Protein AF-A0A368XEE6-F1 (afdb_monomer_lite)

Sequence (115 aa):
MKSVHPGADSGANVSPAPAKAPQVDPELVELALSALKDESAGIARLAGQPF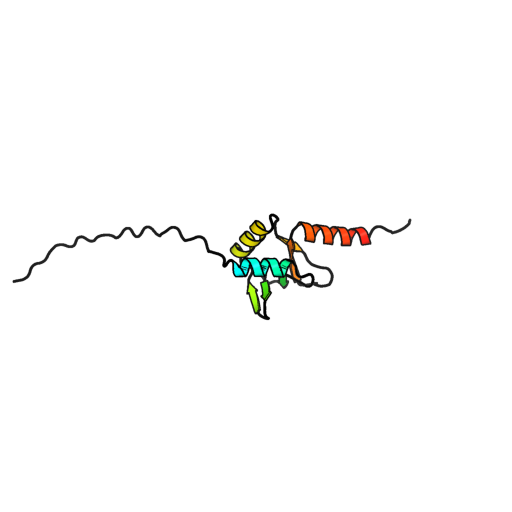FYFEFEGEDLLLTKALRAEVEAKLGEPLVEIVLPGLTGQVNLLPASRANALRTASEDGQGAQPC

Structure (mmCIF, N/CA/C/O backbone):
data_AF-A0A368XEE6-F1
#
_entry.id   AF-A0A368XEE6-F1
#
loop_
_atom_site.group_PDB
_atom_site.id
_atom_site.type_symbol
_atom_site.label_atom_id
_atom_site.label_alt_id
_atom_site.label_comp_id
_atom_site.label_asym_id
_atom_site.label_entity_id
_atom_site.label_seq_id
_atom_site.pdbx_PDB_ins_code
_atom_site.Cartn_x
_atom_site.Cartn_y
_atom_site.Cartn_z
_atom_site.occupancy
_atom_site.B_iso_or_equiv
_atom_site.auth_seq_id
_atom_site.auth_comp_id
_atom_site.auth_asym_id
_atom_site.auth_atom_id
_atom_site.pdbx_PDB_model_num
ATOM 1 N N . MET A 1 1 ? -5.043 -10.185 73.913 1.00 40.91 1 MET A N 1
ATOM 2 C CA . MET A 1 1 ? -3.981 -10.223 72.886 1.00 40.91 1 MET A CA 1
ATOM 3 C C . MET A 1 1 ? -4.619 -10.637 71.564 1.00 40.91 1 MET A C 1
ATOM 5 O O . MET A 1 1 ? -5.291 -11.652 71.550 1.00 40.91 1 MET A O 1
ATOM 9 N N . LYS A 1 2 ? -4.462 -9.775 70.549 1.00 46.53 2 LYS A N 1
ATOM 10 C CA . LYS A 1 2 ? -4.632 -9.915 69.085 1.00 46.53 2 LYS A CA 1
ATOM 11 C C . LYS A 1 2 ? -5.745 -10.799 68.481 1.00 46.53 2 LYS A C 1
ATOM 13 O O . LYS A 1 2 ? -5.739 -12.018 68.571 1.00 46.53 2 LYS A O 1
ATOM 18 N N . SER A 1 3 ? -6.603 -10.084 67.754 1.00 53.84 3 SER A N 1
ATOM 19 C CA . SER A 1 3 ? -7.589 -10.455 66.740 1.00 53.84 3 SER A CA 1
ATOM 20 C C . SER A 1 3 ? -7.069 -11.389 65.647 1.00 53.84 3 SER A C 1
ATOM 22 O O . SER A 1 3 ? -5.934 -11.231 65.202 1.00 53.84 3 SER A O 1
ATOM 24 N N . VAL A 1 4 ? -7.956 -12.232 65.109 1.00 56.62 4 VAL A N 1
ATOM 25 C CA . VAL A 1 4 ? -7.828 -12.763 63.745 1.00 56.62 4 VAL A CA 1
ATOM 26 C C . VAL A 1 4 ? -9.222 -12.809 63.108 1.00 56.62 4 VAL A C 1
ATOM 28 O O . VAL A 1 4 ? -10.097 -13.540 63.565 1.00 56.62 4 VAL A O 1
ATOM 31 N N . HIS A 1 5 ? -9.440 -11.965 62.097 1.00 51.41 5 HIS A N 1
ATOM 32 C CA . HIS A 1 5 ? -10.622 -11.977 61.232 1.00 51.41 5 HIS A CA 1
ATOM 33 C C . HIS A 1 5 ? -10.430 -13.057 60.152 1.00 51.41 5 HIS A C 1
ATOM 35 O O . HIS A 1 5 ? -9.339 -13.121 59.582 1.00 51.41 5 HIS A O 1
ATOM 41 N N . PRO A 1 6 ? -11.442 -13.880 59.826 1.00 50.75 6 PRO A N 1
ATOM 42 C CA . PRO A 1 6 ? -11.370 -14.763 58.671 1.00 50.75 6 PRO A CA 1
ATOM 43 C C . PRO A 1 6 ? -11.555 -13.951 57.382 1.00 50.75 6 PRO A C 1
ATOM 45 O O . PRO A 1 6 ? -12.466 -13.130 57.266 1.00 50.75 6 PRO A O 1
ATOM 48 N N . GLY A 1 7 ? -10.632 -14.165 56.445 1.00 45.44 7 GLY A N 1
ATOM 49 C CA . GLY A 1 7 ? -10.562 -13.488 55.159 1.00 45.44 7 GLY A CA 1
ATOM 50 C C . GLY A 1 7 ? -11.815 -13.684 54.311 1.00 45.44 7 GLY A C 1
ATOM 51 O O . GLY A 1 7 ? -12.243 -14.807 54.053 1.00 45.44 7 GLY A O 1
ATOM 52 N N . ALA A 1 8 ? -12.356 -12.565 53.837 1.00 50.00 8 ALA A N 1
ATOM 53 C CA . ALA A 1 8 ? -13.084 -12.534 52.585 1.00 50.00 8 ALA A CA 1
ATOM 54 C C . ALA A 1 8 ? -12.030 -12.466 51.475 1.00 50.00 8 ALA A C 1
ATOM 56 O O . ALA A 1 8 ? -11.453 -11.410 51.211 1.00 50.00 8 ALA A O 1
ATOM 57 N N . ASP A 1 9 ? -11.746 -13.621 50.880 1.00 44.62 9 ASP A N 1
ATOM 58 C CA . ASP A 1 9 ? -11.096 -13.724 49.581 1.00 44.62 9 ASP A CA 1
ATOM 59 C C . ASP A 1 9 ? -12.079 -13.135 48.560 1.00 44.62 9 ASP A C 1
ATOM 61 O O . ASP A 1 9 ? -12.955 -13.809 48.018 1.00 44.62 9 ASP A O 1
ATOM 65 N N . SER A 1 10 ? -12.031 -11.810 48.409 1.00 47.38 10 SER A N 1
ATOM 66 C CA . SER A 1 10 ? -12.677 -11.122 47.301 1.00 47.38 10 SER A CA 1
ATOM 67 C C . SER A 1 10 ? -11.932 -11.536 46.044 1.00 47.38 10 SER A C 1
ATOM 69 O O . SER A 1 10 ? -10.988 -10.868 45.623 1.00 47.38 10 SER A O 1
ATOM 71 N N . GLY A 1 11 ? -12.368 -12.651 45.457 1.00 47.47 11 GLY A N 1
ATOM 72 C CA . GLY A 1 11 ? -12.097 -12.998 44.076 1.00 47.47 11 GLY A CA 1
ATOM 73 C C . GLY A 1 11 ? -12.559 -11.838 43.208 1.00 47.47 11 GLY A C 1
ATOM 74 O O . GLY A 1 11 ? -13.730 -11.741 42.839 1.00 47.47 11 GLY A O 1
ATOM 75 N N . ALA A 1 12 ? -11.640 -10.912 42.941 1.00 51.50 12 ALA A N 1
ATOM 76 C CA . ALA A 1 12 ? -11.807 -9.892 41.937 1.00 51.50 12 ALA A CA 1
ATOM 77 C C . ALA A 1 12 ? -12.028 -10.642 40.627 1.00 51.50 12 ALA A C 1
ATOM 79 O O . ALA A 1 12 ? -11.099 -11.195 40.040 1.00 51.50 12 ALA A O 1
ATOM 80 N N . ASN A 1 13 ? -13.291 -10.707 40.219 1.00 48.88 13 ASN A N 1
ATOM 81 C CA . ASN A 1 13 ? -13.707 -11.105 38.894 1.00 48.88 13 ASN A CA 1
ATOM 82 C C . ASN A 1 13 ? -13.125 -10.070 37.923 1.00 48.88 13 ASN A C 1
ATOM 84 O O . ASN A 1 13 ? -13.781 -9.096 37.557 1.00 48.88 13 ASN A O 1
ATOM 88 N N . VAL A 1 14 ? -11.843 -10.227 37.589 1.00 52.16 14 VAL A N 1
ATOM 89 C CA . VAL A 1 14 ? -11.173 -9.496 36.520 1.00 52.16 14 VAL A CA 1
ATOM 90 C C . VAL A 1 14 ? -11.710 -10.056 35.213 1.00 52.16 14 VAL A C 1
ATOM 92 O O . VAL A 1 14 ? -11.062 -10.840 34.528 1.00 52.16 14 VAL A O 1
ATOM 95 N N . SER A 1 15 ? -12.945 -9.676 34.882 1.00 50.91 15 SER A N 1
ATOM 96 C CA . SER A 1 15 ? -13.427 -9.748 33.511 1.00 50.91 15 SER A CA 1
ATOM 97 C C . SER A 1 15 ? -12.344 -9.106 32.644 1.00 50.91 15 SER A C 1
ATOM 99 O O . SER A 1 15 ? -12.034 -7.932 32.877 1.00 50.91 15 SER A O 1
ATOM 101 N N . PRO A 1 16 ? -11.713 -9.829 31.700 1.00 50.56 16 PRO A N 1
ATOM 102 C CA . PRO A 1 16 ? -10.789 -9.185 30.788 1.00 50.56 16 PRO A CA 1
ATOM 103 C C . PRO A 1 16 ? -11.595 -8.106 30.070 1.00 50.56 16 PRO A C 1
ATOM 105 O O . PRO A 1 16 ? -12.606 -8.401 29.428 1.00 50.56 16 PRO A O 1
ATOM 108 N N . ALA A 1 17 ? -11.206 -6.842 30.263 1.00 57.44 17 ALA A N 1
ATOM 109 C CA . ALA A 1 17 ? -11.769 -5.741 29.501 1.00 57.44 17 ALA A CA 1
ATOM 110 C C . ALA A 1 17 ? -11.722 -6.139 28.017 1.00 57.44 17 ALA A C 1
ATOM 112 O O . ALA A 1 17 ? -10.725 -6.746 27.605 1.00 57.44 17 ALA A O 1
ATOM 113 N N . PRO A 1 18 ? -12.775 -5.862 27.224 1.00 51.47 18 PRO A N 1
ATOM 114 C CA . PRO A 1 18 ? -12.754 -6.181 25.805 1.00 51.47 18 PRO A CA 1
ATOM 115 C C . PRO A 1 18 ? -11.474 -5.582 25.237 1.00 51.47 18 PRO A C 1
ATOM 117 O O . PRO A 1 18 ? -11.231 -4.385 25.408 1.00 51.47 18 PRO A O 1
ATOM 120 N N . ALA A 1 19 ? -10.620 -6.439 24.670 1.00 52.91 19 ALA A N 1
ATOM 121 C CA . ALA A 1 19 ? -9.363 -6.025 24.077 1.00 52.91 19 ALA A CA 1
ATOM 122 C C . ALA A 1 19 ? -9.687 -4.875 23.128 1.00 52.91 19 ALA A C 1
ATOM 124 O O . ALA A 1 19 ? -10.396 -5.065 22.137 1.00 52.91 19 ALA A O 1
ATOM 125 N N . LYS A 1 20 ? -9.265 -3.664 23.509 1.00 47.25 20 LYS A N 1
ATOM 126 C CA . LYS A 1 20 ? -9.449 -2.456 22.714 1.00 47.25 20 LYS A CA 1
ATOM 127 C C . LYS A 1 20 ? -8.952 -2.820 21.320 1.00 47.25 20 LYS A C 1
ATOM 129 O O . LYS A 1 20 ? -7.813 -3.279 21.203 1.00 47.25 20 LYS A O 1
ATOM 134 N N . ALA A 1 21 ? -9.825 -2.724 20.312 1.00 57.00 21 ALA A N 1
ATOM 135 C CA . ALA A 1 21 ? -9.448 -3.013 18.933 1.00 57.00 21 ALA A CA 1
ATOM 136 C C . ALA A 1 21 ? -8.114 -2.304 18.656 1.00 57.00 21 ALA A C 1
ATOM 138 O O . ALA A 1 21 ? -7.968 -1.171 19.131 1.00 57.00 21 ALA A O 1
ATOM 139 N N . PRO A 1 22 ? -7.138 -2.963 18.003 1.00 58.31 22 PRO A N 1
ATOM 140 C CA . PRO A 1 22 ? -5.829 -2.371 17.758 1.00 58.31 22 PRO A CA 1
ATOM 141 C C . PRO A 1 22 ? -6.049 -1.011 17.102 1.00 58.31 22 PRO A C 1
ATOM 143 O O . PRO A 1 22 ? -6.504 -0.937 15.964 1.00 58.31 22 PRO A O 1
ATOM 146 N N . GLN A 1 23 ? -5.838 0.058 17.872 1.00 67.94 23 GLN A N 1
ATOM 147 C CA . GLN A 1 23 ? -6.047 1.411 17.387 1.00 67.94 23 GLN A CA 1
ATOM 148 C C . GLN A 1 23 ? -4.875 1.688 16.465 1.00 67.94 23 GLN A C 1
ATOM 150 O O . GLN A 1 23 ? -3.735 1.776 16.917 1.00 67.94 23 GLN A O 1
ATOM 155 N N . VAL A 1 24 ? -5.156 1.703 15.170 1.00 82.69 24 VAL A N 1
ATOM 156 C CA . VAL A 1 24 ? -4.185 2.099 14.162 1.00 82.69 24 VAL A CA 1
ATOM 157 C C . VAL A 1 24 ? -3.921 3.586 14.344 1.00 82.69 24 VAL A C 1
ATOM 159 O O . VAL A 1 24 ? -4.853 4.363 14.560 1.00 82.69 24 VAL A O 1
ATOM 162 N N . ASP A 1 25 ? -2.650 3.964 14.283 1.00 87.50 25 ASP A N 1
ATOM 163 C CA . ASP A 1 25 ? -2.261 5.362 14.363 1.00 87.50 25 ASP A CA 1
ATOM 164 C C . ASP A 1 25 ? -2.785 6.125 13.128 1.00 87.50 25 ASP A C 1
ATOM 166 O O . ASP A 1 25 ? -2.528 5.695 11.998 1.00 87.50 25 ASP A O 1
ATOM 170 N N . PRO A 1 26 ? -3.548 7.219 13.306 1.00 87.94 26 PRO A N 1
ATOM 171 C CA . PRO A 1 26 ? -4.122 7.955 12.186 1.00 87.94 26 PRO A CA 1
ATOM 172 C C . PRO A 1 26 ? -3.054 8.584 11.285 1.00 87.94 26 PRO A C 1
ATOM 174 O O . PRO A 1 26 ? -3.299 8.720 10.089 1.00 87.94 26 PRO A O 1
ATOM 177 N N . GLU A 1 27 ? -1.874 8.927 11.810 1.00 89.94 27 GLU A N 1
ATOM 178 C CA . GLU A 1 27 ? -0.775 9.450 10.997 1.00 89.94 27 GLU A CA 1
ATOM 179 C C . GLU A 1 27 ? -0.255 8.361 10.058 1.00 89.94 27 GLU A C 1
ATOM 181 O O . GLU A 1 27 ? -0.118 8.602 8.862 1.00 89.94 27 GLU A O 1
ATOM 186 N N . LEU A 1 28 ? -0.090 7.124 10.544 1.00 89.81 28 LEU A N 1
ATOM 187 C CA . LEU A 1 28 ? 0.301 5.994 9.690 1.00 89.81 28 LEU A CA 1
ATOM 188 C C . LEU A 1 28 ? -0.702 5.737 8.557 1.00 89.81 28 LEU A C 1
ATOM 190 O O . LEU A 1 28 ? -0.297 5.344 7.462 1.00 89.81 28 LEU A O 1
ATOM 194 N N . VAL A 1 29 ? -1.999 5.961 8.797 1.00 90.88 29 VAL A N 1
ATOM 195 C CA . VAL A 1 29 ? -3.037 5.852 7.756 1.00 90.88 29 VAL A CA 1
ATOM 196 C C . VAL A 1 29 ? -2.823 6.908 6.675 1.00 90.88 29 VAL A C 1
ATOM 198 O O . VAL A 1 29 ? -2.810 6.573 5.491 1.00 90.88 29 VAL A O 1
ATOM 201 N N . GLU A 1 30 ? -2.617 8.167 7.058 1.00 91.44 30 GLU A N 1
ATOM 202 C CA . GLU A 1 30 ? -2.375 9.265 6.113 1.00 91.44 30 GLU A CA 1
ATOM 203 C C . GLU A 1 30 ? -1.051 9.087 5.346 1.00 91.44 30 GLU A C 1
ATOM 205 O O . GLU A 1 30 ? -0.982 9.375 4.146 1.00 91.44 30 GLU A O 1
ATOM 210 N N . LEU A 1 31 ? -0.018 8.540 5.993 1.00 91.31 31 LEU A N 1
ATOM 211 C CA . LEU A 1 31 ? 1.252 8.202 5.348 1.00 91.31 31 LEU A CA 1
ATOM 212 C C . LEU A 1 31 ? 1.089 7.077 4.324 1.00 91.31 31 LEU A C 1
ATOM 214 O O . LEU A 1 31 ? 1.522 7.225 3.182 1.00 91.31 31 LEU A O 1
ATOM 218 N N . ALA A 1 32 ? 0.398 5.993 4.677 1.00 90.44 32 ALA A N 1
ATOM 219 C CA . ALA A 1 32 ? 0.120 4.904 3.743 1.00 90.44 32 ALA A CA 1
ATOM 220 C C . ALA A 1 32 ? -0.740 5.376 2.553 1.00 90.44 32 ALA A C 1
ATOM 222 O O . ALA A 1 32 ? -0.480 5.004 1.408 1.00 90.44 32 ALA A O 1
ATOM 223 N N . LEU A 1 33 ? -1.726 6.250 2.791 1.00 90.25 33 LEU A N 1
ATOM 224 C CA . LEU A 1 33 ? -2.506 6.895 1.728 1.00 90.25 33 LEU A CA 1
ATOM 225 C C . LEU A 1 33 ? -1.637 7.770 0.820 1.00 90.25 33 LEU A C 1
ATOM 227 O O . LEU A 1 33 ? -1.870 7.825 -0.388 1.00 90.25 33 LEU A O 1
ATOM 231 N N . SER A 1 34 ? -0.648 8.456 1.387 1.00 89.38 34 SER A N 1
ATOM 232 C CA . SER A 1 34 ? 0.303 9.269 0.628 1.00 89.38 34 SER A CA 1
ATOM 233 C C . SER A 1 34 ? 1.231 8.393 -0.213 1.00 89.38 34 SER A C 1
ATOM 235 O O . SER A 1 34 ? 1.398 8.668 -1.399 1.00 89.38 34 SER A O 1
ATOM 237 N N . ALA A 1 35 ? 1.721 7.279 0.338 1.00 88.38 35 ALA A N 1
ATOM 238 C CA . ALA A 1 35 ? 2.519 6.301 -0.398 1.00 88.38 35 ALA A CA 1
ATOM 239 C C . ALA A 1 35 ? 1.761 5.723 -1.607 1.00 88.38 35 ALA A C 1
ATOM 241 O O . ALA A 1 35 ? 2.334 5.545 -2.674 1.00 88.38 35 ALA A O 1
ATOM 242 N N . LEU A 1 36 ? 0.449 5.491 -1.499 1.00 86.25 36 LEU A N 1
ATOM 243 C CA . LEU A 1 36 ? -0.366 4.999 -2.622 1.00 86.25 36 LEU A CA 1
ATOM 244 C C . LEU A 1 36 ? -0.541 6.007 -3.769 1.00 86.25 36 LEU A C 1
ATOM 246 O O . LEU A 1 36 ? -0.874 5.602 -4.890 1.00 86.25 36 LEU A O 1
ATOM 250 N N . LYS A 1 37 ? -0.348 7.303 -3.496 1.00 82.19 37 LYS A N 1
ATOM 251 C CA . LYS A 1 37 ? -0.365 8.366 -4.513 1.00 82.19 37 LYS A CA 1
ATOM 252 C C . LYS A 1 37 ? 0.961 8.468 -5.255 1.00 82.19 37 LYS A C 1
ATOM 254 O O . LYS A 1 37 ? 0.964 8.981 -6.370 1.00 82.19 37 LYS A O 1
ATOM 259 N N . ASP A 1 38 ? 2.050 7.978 -4.667 1.00 74.75 38 ASP A N 1
ATOM 260 C CA . ASP A 1 38 ? 3.337 7.928 -5.346 1.00 74.75 38 ASP A CA 1
ATOM 261 C C . ASP A 1 38 ? 3.243 7.008 -6.578 1.00 74.75 38 ASP A C 1
ATOM 263 O O . ASP A 1 38 ? 2.547 5.984 -6.593 1.00 74.75 38 ASP A O 1
ATOM 267 N N . GLU A 1 39 ? 3.879 7.421 -7.668 1.00 63.53 39 GLU A N 1
ATOM 268 C CA . GLU A 1 39 ? 3.849 6.716 -8.947 1.00 63.53 39 GLU A CA 1
ATOM 269 C C . GLU A 1 39 ? 4.983 5.709 -9.113 1.00 63.53 39 GLU A C 1
ATOM 271 O O . GLU A 1 39 ? 4.926 4.878 -10.017 1.00 63.53 39 GLU A O 1
ATOM 276 N N . SER A 1 40 ? 5.987 5.755 -8.237 1.00 58.91 40 SER A N 1
ATOM 277 C CA . SER A 1 40 ? 7.251 5.050 -8.438 1.00 58.91 40 SER A CA 1
ATOM 278 C C . SER A 1 40 ? 7.323 3.662 -7.786 1.00 58.91 40 SER A C 1
ATOM 280 O O . SER A 1 40 ? 7.961 2.772 -8.346 1.00 58.91 40 SER A O 1
ATOM 282 N N . ALA A 1 41 ? 6.636 3.430 -6.662 1.00 62.41 41 ALA A N 1
ATOM 283 C CA . ALA A 1 41 ? 6.549 2.104 -6.025 1.00 62.41 41 ALA A CA 1
ATOM 284 C C . ALA A 1 41 ? 5.440 1.998 -4.963 1.00 62.41 41 ALA A C 1
ATOM 286 O O . ALA A 1 41 ? 4.839 0.937 -4.803 1.00 62.41 41 ALA A O 1
ATOM 287 N N . GLY A 1 42 ? 5.139 3.093 -4.260 1.00 79.44 42 GLY A N 1
ATOM 288 C CA . GLY A 1 42 ? 4.129 3.132 -3.204 1.00 79.44 42 GLY A CA 1
ATOM 289 C C . GLY A 1 42 ? 4.317 2.043 -2.145 1.00 79.44 42 GLY A C 1
ATOM 290 O O . GLY A 1 42 ? 5.402 1.885 -1.592 1.00 79.44 42 GLY A O 1
ATOM 291 N N . ILE A 1 43 ? 3.246 1.300 -1.852 1.00 90.62 43 ILE A N 1
ATOM 292 C CA . ILE A 1 43 ? 3.283 0.183 -0.904 1.00 90.62 43 ILE A CA 1
ATOM 293 C C . ILE A 1 43 ? 3.707 -1.093 -1.630 1.00 90.62 43 ILE A C 1
ATOM 295 O O . ILE A 1 43 ? 3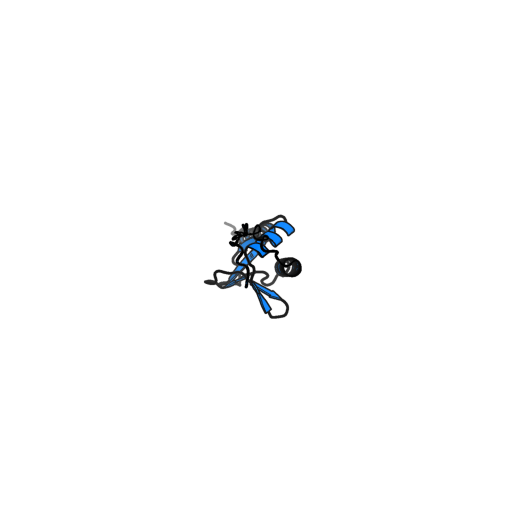.024 -1.539 -2.555 1.00 90.62 43 ILE A O 1
ATOM 299 N N . ALA A 1 44 ? 4.763 -1.750 -1.157 1.00 91.19 44 ALA A N 1
ATOM 300 C CA . ALA A 1 44 ? 5.336 -2.900 -1.835 1.00 91.19 44 ALA A CA 1
ATOM 301 C C . ALA A 1 44 ? 5.860 -3.991 -0.902 1.00 91.19 44 ALA A C 1
ATOM 303 O O . ALA A 1 44 ? 6.020 -3.812 0.300 1.00 91.19 44 ALA A O 1
ATOM 304 N N . ARG A 1 45 ? 6.120 -5.162 -1.478 1.00 91.69 45 ARG A N 1
ATOM 305 C CA . ARG A 1 45 ? 6.888 -6.236 -0.855 1.00 91.69 45 ARG A CA 1
ATOM 306 C C . ARG A 1 45 ? 7.815 -6.880 -1.866 1.00 91.69 45 ARG A C 1
ATOM 308 O O . ARG A 1 45 ? 7.444 -7.076 -3.024 1.00 91.69 45 ARG A O 1
ATOM 315 N N . LEU A 1 46 ? 8.988 -7.292 -1.408 1.00 87.62 46 LEU A N 1
ATOM 316 C CA . LEU A 1 46 ? 9.882 -8.130 -2.199 1.00 87.62 46 LEU A CA 1
ATOM 317 C C . LEU A 1 46 ? 9.333 -9.557 -2.308 1.00 87.62 46 LEU A C 1
ATOM 319 O O . LEU A 1 46 ? 8.653 -10.061 -1.408 1.00 87.62 46 LEU A O 1
ATOM 323 N N . ALA A 1 47 ? 9.656 -10.236 -3.405 1.00 79.44 47 ALA A N 1
ATOM 324 C CA . ALA A 1 47 ? 9.324 -11.639 -3.593 1.00 79.44 47 ALA A CA 1
ATOM 325 C C . ALA A 1 47 ? 9.891 -12.486 -2.440 1.00 79.44 47 ALA A C 1
ATOM 327 O O . ALA A 1 47 ? 11.068 -12.400 -2.097 1.00 79.44 47 ALA A O 1
ATOM 328 N N . GLY A 1 48 ? 9.032 -13.304 -1.828 1.00 80.44 48 GLY A N 1
ATOM 329 C CA . GLY A 1 48 ? 9.382 -14.124 -0.665 1.00 80.44 48 GLY A CA 1
ATOM 330 C C . GLY A 1 48 ? 9.184 -13.441 0.693 1.00 80.44 48 GLY A C 1
ATOM 331 O O . GLY A 1 48 ? 9.201 -14.138 1.705 1.00 80.44 48 GLY A O 1
ATOM 332 N N . GLN A 1 49 ? 8.922 -12.129 0.741 1.00 85.62 49 GLN A N 1
ATOM 333 C CA . GLN A 1 49 ? 8.534 -11.452 1.981 1.00 85.62 49 GLN A CA 1
ATOM 334 C C . GLN A 1 49 ? 7.023 -11.605 2.237 1.00 85.62 49 GLN A C 1
ATOM 336 O O . GLN A 1 49 ? 6.205 -11.411 1.329 1.00 85.62 49 GLN A O 1
ATOM 341 N N . PRO A 1 50 ? 6.601 -11.950 3.469 1.00 85.19 50 PRO A N 1
ATOM 342 C CA . PRO A 1 50 ? 5.185 -12.127 3.778 1.00 85.19 50 PRO A CA 1
ATOM 343 C C . PRO A 1 50 ? 4.456 -10.804 4.052 1.00 85.19 50 PRO A C 1
ATOM 345 O O . PRO A 1 50 ? 3.229 -10.807 4.148 1.00 85.19 50 PRO A O 1
ATOM 348 N N . PHE A 1 51 ? 5.177 -9.689 4.179 1.00 87.50 51 PHE A N 1
ATOM 349 C CA . PHE A 1 51 ? 4.634 -8.395 4.581 1.00 87.50 51 PHE A CA 1
ATOM 350 C C . PHE A 1 51 ? 4.900 -7.292 3.558 1.00 87.50 51 PHE A C 1
ATOM 352 O O . PHE A 1 51 ? 5.897 -7.326 2.845 1.00 87.50 51 PHE A O 1
ATOM 359 N N . PHE A 1 52 ? 3.987 -6.321 3.522 1.00 92.25 52 PHE A N 1
ATOM 360 C CA 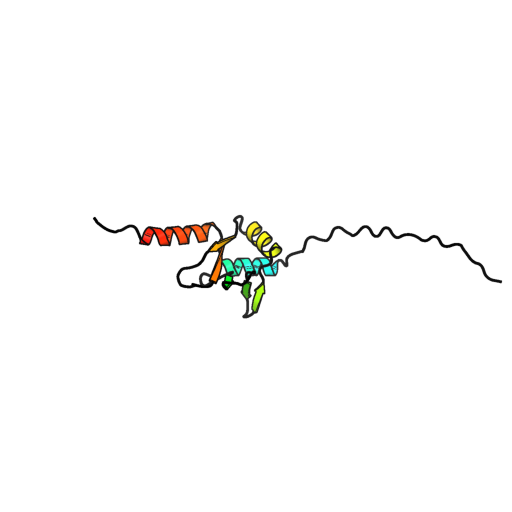. PHE A 1 52 ? 4.095 -5.100 2.732 1.00 92.25 52 PHE A CA 1
ATOM 361 C C . PHE A 1 52 ? 4.666 -3.970 3.577 1.00 92.25 52 PHE A C 1
ATOM 363 O O . PHE A 1 52 ? 4.397 -3.904 4.776 1.00 92.25 52 PHE A O 1
ATOM 370 N N . TYR A 1 53 ? 5.417 -3.082 2.946 1.00 92.44 53 TYR A N 1
ATOM 371 C CA . TYR A 1 53 ? 6.000 -1.898 3.552 1.00 92.44 53 TYR A CA 1
ATOM 372 C C . TYR A 1 53 ? 5.902 -0.704 2.599 1.00 92.44 53 TYR A C 1
ATOM 374 O O . TYR A 1 53 ? 5.602 -0.864 1.414 1.00 92.44 53 TYR A O 1
ATOM 382 N N . PHE A 1 54 ? 6.108 0.491 3.130 1.00 91.44 54 PHE A N 1
ATOM 383 C CA . PHE A 1 54 ? 6.240 1.725 2.366 1.00 91.44 54 PHE A CA 1
ATOM 384 C C . PHE A 1 54 ? 7.311 2.597 3.011 1.00 91.44 54 PHE A C 1
ATOM 386 O O . PHE A 1 54 ? 7.452 2.587 4.232 1.00 91.44 54 PHE A O 1
ATOM 393 N N . GLU A 1 55 ? 8.064 3.329 2.197 1.00 88.25 55 GLU A N 1
ATOM 394 C CA . GLU A 1 55 ? 9.112 4.217 2.696 1.00 88.25 55 GLU A CA 1
ATOM 395 C C . GLU A 1 55 ? 8.508 5.557 3.134 1.00 88.25 55 GLU A C 1
ATOM 397 O O . GLU A 1 55 ? 7.700 6.156 2.419 1.00 88.25 55 GLU A O 1
ATOM 402 N N . PHE A 1 56 ? 8.917 6.043 4.302 1.00 86.88 56 PHE A N 1
ATOM 403 C CA . PHE A 1 56 ? 8.659 7.404 4.753 1.00 86.88 56 PHE A CA 1
ATOM 404 C C . PHE A 1 56 ? 9.907 7.954 5.442 1.00 86.88 56 PHE A C 1
ATOM 406 O O . PHE A 1 56 ? 10.440 7.321 6.344 1.00 86.88 56 PHE A O 1
ATOM 413 N N . GLU A 1 57 ? 10.395 9.113 4.991 1.00 86.75 57 GLU A N 1
ATOM 414 C CA . GLU A 1 57 ? 11.602 9.769 5.532 1.00 86.75 57 GLU A CA 1
ATOM 415 C C . GLU A 1 57 ? 12.852 8.858 5.604 1.00 86.75 57 GLU A C 1
ATOM 417 O O . GLU A 1 57 ? 13.735 9.054 6.437 1.00 86.75 57 GLU A O 1
ATOM 422 N N . GLY A 1 58 ? 12.963 7.885 4.689 1.00 85.19 58 GLY A N 1
ATOM 423 C CA . GLY A 1 58 ? 14.062 6.911 4.653 1.00 85.19 58 GLY A CA 1
ATOM 424 C C . GLY A 1 58 ? 13.880 5.706 5.583 1.00 85.19 58 GLY A C 1
ATOM 425 O O . GLY A 1 58 ? 14.817 4.923 5.745 1.00 85.19 58 GLY A O 1
ATOM 426 N N . GLU A 1 59 ? 12.701 5.544 6.187 1.00 87.50 59 GLU A N 1
ATOM 427 C CA . GLU A 1 59 ? 12.333 4.393 7.011 1.00 87.50 59 GLU A CA 1
ATOM 428 C C . GLU A 1 59 ? 11.285 3.511 6.320 1.00 87.50 59 GLU A C 1
ATOM 430 O O . GLU A 1 59 ? 10.279 4.000 5.804 1.00 87.50 59 GLU A O 1
ATOM 435 N N . ASP A 1 60 ? 11.488 2.191 6.364 1.00 88.62 60 ASP A N 1
ATOM 436 C CA . ASP A 1 60 ? 10.512 1.208 5.891 1.00 88.62 60 ASP A CA 1
ATOM 437 C C . ASP A 1 60 ? 9.434 0.963 6.955 1.00 88.62 60 ASP A C 1
ATOM 439 O O . ASP A 1 60 ? 9.647 0.274 7.959 1.00 88.62 60 ASP A O 1
ATOM 443 N N . LEU A 1 61 ? 8.236 1.489 6.715 1.00 90.62 61 LEU A N 1
ATOM 444 C CA . LEU A 1 61 ? 7.086 1.315 7.591 1.00 90.62 61 LEU A CA 1
ATOM 445 C C . LEU A 1 61 ? 6.256 0.103 7.174 1.00 90.62 61 LEU A C 1
ATOM 447 O O . LEU A 1 61 ? 5.850 -0.047 6.023 1.00 90.62 61 LEU A O 1
ATOM 451 N N . LEU A 1 62 ? 5.958 -0.769 8.138 1.00 92.06 62 LEU A N 1
ATOM 452 C CA . LEU A 1 62 ? 5.207 -2.001 7.908 1.00 92.06 62 LEU A CA 1
ATOM 453 C C . LEU A 1 62 ? 3.707 -1.730 7.710 1.00 92.06 62 LEU A C 1
ATOM 455 O O . LEU A 1 62 ? 3.019 -1.253 8.617 1.00 92.06 62 LEU A O 1
ATOM 459 N N . LEU A 1 63 ? 3.151 -2.174 6.582 1.00 92.31 63 LEU A N 1
ATOM 460 C CA . LEU A 1 63 ? 1.707 -2.202 6.371 1.00 92.31 63 LEU A CA 1
ATOM 461 C C . LEU A 1 63 ? 1.090 -3.420 7.074 1.00 92.31 63 LEU A C 1
ATOM 463 O O . LEU A 1 63 ? 0.985 -4.521 6.525 1.00 92.31 63 LEU A O 1
ATOM 467 N N . THR A 1 64 ? 0.644 -3.218 8.311 1.00 91.25 64 THR A N 1
ATOM 468 C CA . THR A 1 64 ? -0.096 -4.244 9.056 1.00 91.25 64 THR A CA 1
ATOM 469 C C . THR A 1 64 ? -1.496 -4.470 8.475 1.00 91.25 64 THR A C 1
ATOM 47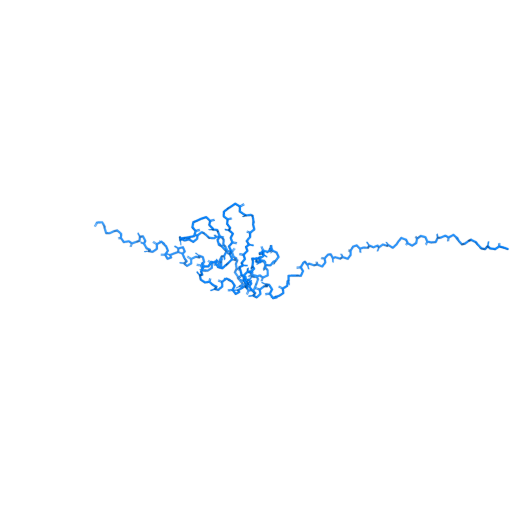1 O O . THR A 1 64 ? -2.057 -3.614 7.795 1.00 91.25 64 THR A O 1
ATOM 474 N N . LYS A 1 65 ? -2.118 -5.618 8.788 1.00 90.25 65 LYS A N 1
ATOM 475 C CA . LYS A 1 65 ? -3.503 -5.910 8.366 1.00 90.25 65 LYS A CA 1
ATOM 476 C C . LYS A 1 65 ? -4.509 -4.869 8.866 1.00 90.25 65 LYS A C 1
ATOM 478 O O . LYS A 1 65 ? -5.436 -4.540 8.137 1.00 90.25 65 LYS A O 1
ATOM 483 N N . ALA A 1 66 ? -4.324 -4.370 10.090 1.00 90.50 66 ALA A N 1
ATOM 484 C CA . ALA A 1 66 ? -5.185 -3.337 10.656 1.00 90.50 66 ALA A CA 1
ATOM 485 C C . ALA A 1 66 ? -5.016 -2.014 9.895 1.00 90.50 66 ALA A C 1
ATOM 487 O O . ALA A 1 66 ? -6.005 -1.430 9.471 1.00 90.50 66 ALA A O 1
ATOM 488 N N . LEU A 1 67 ? -3.771 -1.601 9.629 1.00 91.38 67 LEU A N 1
ATOM 489 C CA . LEU A 1 67 ? -3.488 -0.393 8.853 1.00 91.38 67 LEU A CA 1
ATOM 490 C C . LEU A 1 67 ? -4.033 -0.487 7.421 1.00 91.38 67 LEU A C 1
ATOM 492 O O . LEU A 1 67 ? -4.671 0.445 6.947 1.00 91.38 67 LEU A O 1
ATOM 496 N N . ARG A 1 68 ? -3.864 -1.638 6.760 1.00 91.62 68 ARG A N 1
ATOM 497 C CA . ARG A 1 68 ? -4.457 -1.894 5.441 1.00 91.62 68 ARG A CA 1
ATOM 498 C C . ARG A 1 68 ? -5.974 -1.717 5.450 1.00 91.62 68 ARG A C 1
ATOM 500 O O . ARG A 1 68 ? -6.497 -1.074 4.550 1.00 91.62 68 ARG A O 1
ATOM 507 N N . ALA A 1 69 ? -6.662 -2.264 6.451 1.00 91.25 69 ALA A N 1
ATOM 508 C CA . ALA A 1 69 ? -8.116 -2.161 6.548 1.00 91.25 69 ALA A CA 1
ATOM 509 C C . ALA A 1 69 ? -8.583 -0.702 6.704 1.00 91.25 69 ALA A C 1
ATOM 511 O O . ALA A 1 69 ? -9.538 -0.299 6.047 1.00 91.25 69 ALA A O 1
ATOM 512 N N . GLU A 1 70 ? -7.885 0.103 7.511 1.00 92.69 70 GLU A N 1
ATOM 513 C CA . GLU A 1 70 ? -8.189 1.533 7.667 1.00 92.69 70 GLU A CA 1
ATOM 514 C C . GLU A 1 70 ? -7.939 2.321 6.373 1.00 92.69 70 GLU A C 1
ATOM 516 O O . GLU A 1 70 ? -8.745 3.167 5.989 1.00 92.69 70 GLU A O 1
ATOM 521 N N . VAL A 1 71 ? -6.851 2.012 5.662 1.00 91.94 71 VAL A N 1
ATOM 522 C CA . VAL A 1 71 ? -6.529 2.625 4.365 1.00 91.94 71 VAL A CA 1
ATOM 523 C C . VAL A 1 71 ? -7.587 2.274 3.314 1.00 91.94 71 VAL A C 1
ATOM 525 O O . VAL A 1 71 ? -8.088 3.165 2.632 1.00 91.94 71 VAL A O 1
ATOM 528 N N . GLU A 1 72 ? -7.986 1.005 3.211 1.00 93.19 72 GLU A N 1
ATOM 529 C CA . GLU A 1 72 ? -9.058 0.555 2.309 1.00 93.19 72 GLU A CA 1
ATOM 530 C C . GLU A 1 72 ? -10.403 1.215 2.654 1.00 93.19 72 GLU A C 1
ATOM 532 O O . GLU A 1 72 ? -11.119 1.674 1.763 1.00 93.19 72 GLU A O 1
ATOM 537 N N . ALA A 1 73 ? -10.726 1.344 3.946 1.00 93.06 73 ALA A N 1
ATOM 538 C CA . ALA A 1 73 ? -11.931 2.034 4.401 1.00 93.06 73 ALA A CA 1
ATOM 539 C C . ALA A 1 73 ? -11.924 3.530 4.040 1.00 93.06 73 ALA A C 1
ATOM 541 O O . ALA A 1 73 ? -12.959 4.072 3.652 1.00 93.06 73 ALA A O 1
ATOM 542 N N . LYS A 1 74 ? -10.765 4.195 4.130 1.00 91.25 74 LYS A N 1
ATOM 543 C CA . LYS A 1 74 ? -10.582 5.604 3.742 1.00 91.25 74 LYS A CA 1
ATOM 544 C C . LYS A 1 74 ? -10.657 5.821 2.233 1.00 91.25 74 LYS A C 1
ATOM 546 O O . LYS A 1 74 ? -11.197 6.836 1.801 1.00 91.25 74 LYS A O 1
ATOM 551 N N . LEU A 1 75 ? -10.119 4.891 1.446 1.00 89.19 75 LEU A N 1
ATOM 552 C CA . LEU A 1 75 ? -10.168 4.942 -0.017 1.00 89.19 75 LEU A CA 1
ATOM 553 C C . LEU A 1 75 ? -11.558 4.602 -0.561 1.00 89.19 75 LEU A C 1
ATOM 555 O O . LEU A 1 75 ? -11.930 5.081 -1.628 1.00 89.19 75 LEU A O 1
ATOM 559 N N . GLY A 1 76 ? -12.326 3.781 0.160 1.00 92.75 76 GLY A N 1
ATOM 560 C CA . GLY A 1 76 ? -13.598 3.246 -0.325 1.00 92.75 76 GLY A CA 1
ATOM 561 C C . GLY A 1 76 ? -13.428 2.157 -1.389 1.00 92.75 76 GLY A C 1
ATOM 562 O O . GLY A 1 76 ? -14.401 1.770 -2.032 1.00 92.75 76 GLY A O 1
ATOM 563 N N . GLU A 1 77 ? -12.209 1.646 -1.573 1.00 92.31 77 GLU A N 1
ATOM 564 C CA . GLU A 1 77 ? -11.889 0.562 -2.497 1.00 92.31 77 GLU A CA 1
ATOM 565 C C . GLU A 1 77 ? -10.798 -0.353 -1.917 1.00 92.31 77 GLU A C 1
ATOM 567 O O . GLU A 1 77 ? -9.964 0.099 -1.125 1.00 92.31 77 GLU A O 1
ATOM 572 N N . PRO A 1 78 ? -10.786 -1.647 -2.287 1.00 92.38 78 PRO A N 1
ATOM 573 C CA . PRO A 1 78 ? -9.774 -2.574 -1.805 1.00 92.38 78 PRO A CA 1
ATOM 574 C C . PRO A 1 78 ? -8.418 -2.316 -2.469 1.00 92.38 78 PRO A C 1
ATOM 576 O O . PRO A 1 78 ? -8.338 -1.985 -3.658 1.00 92.38 78 PRO A O 1
ATOM 579 N N . LEU A 1 79 ? -7.338 -2.560 -1.724 1.00 91.25 79 LEU A N 1
ATOM 580 C CA . LEU A 1 79 ? -6.000 -2.628 -2.295 1.00 91.25 79 LEU A CA 1
ATOM 581 C C . LEU A 1 79 ? -5.792 -4.008 -2.911 1.00 91.25 79 LEU A C 1
ATOM 583 O O . LEU A 1 79 ? -6.114 -5.033 -2.304 1.00 91.25 79 LEU A O 1
ATOM 587 N N . VAL A 1 80 ? -5.221 -4.049 -4.107 1.00 91.25 80 VAL A N 1
ATOM 588 C CA . VAL A 1 80 ? -4.965 -5.282 -4.850 1.00 91.25 80 VAL A CA 1
ATOM 589 C C . VAL A 1 80 ? -3.487 -5.426 -5.161 1.00 91.25 80 VAL A C 1
ATOM 591 O O . VAL A 1 80 ? -2.776 -4.452 -5.401 1.00 91.25 80 VAL A O 1
ATOM 594 N N . GLU A 1 81 ? -3.031 -6.672 -5.143 1.00 90.81 81 GLU A N 1
ATOM 595 C CA . GLU A 1 81 ? -1.645 -7.012 -5.429 1.00 90.81 81 GLU A CA 1
ATOM 596 C C . GLU A 1 81 ? -1.397 -7.010 -6.942 1.00 90.81 81 GLU A C 1
ATOM 598 O O . GLU A 1 81 ? -2.124 -7.648 -7.712 1.00 90.81 81 GLU A O 1
ATOM 603 N N . ILE A 1 82 ? -0.359 -6.296 -7.369 1.00 86.88 82 ILE A N 1
ATOM 604 C CA . ILE A 1 82 ? 0.047 -6.192 -8.767 1.00 86.88 82 ILE A CA 1
ATOM 605 C C . ILE A 1 82 ? 1.570 -6.201 -8.891 1.00 86.88 82 ILE A C 1
ATOM 607 O O . ILE A 1 82 ? 2.290 -5.5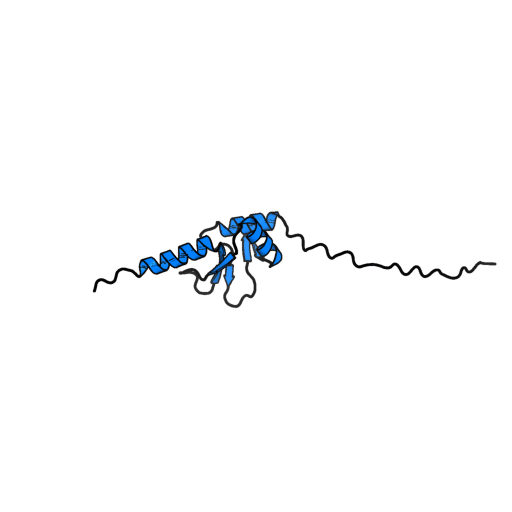68 -8.121 1.00 86.88 82 ILE A O 1
ATOM 611 N N . VAL A 1 83 ? 2.071 -6.924 -9.889 1.00 87.06 83 VAL A N 1
ATOM 612 C CA . VAL A 1 83 ? 3.477 -6.851 -10.297 1.00 87.06 83 VAL A CA 1
ATOM 613 C C . VAL A 1 83 ? 3.559 -5.823 -11.414 1.00 87.06 83 VAL A C 1
ATOM 615 O O . VAL A 1 83 ? 2.915 -5.990 -12.450 1.00 87.06 83 VAL A O 1
ATOM 618 N N . LEU A 1 84 ? 4.300 -4.742 -11.183 1.00 81.88 84 LEU A N 1
ATOM 619 C CA . LEU A 1 84 ? 4.446 -3.675 -12.166 1.00 81.88 84 LEU A CA 1
ATOM 620 C C . LEU A 1 84 ? 5.511 -4.052 -13.208 1.00 81.88 84 LEU A C 1
ATOM 622 O O . LEU A 1 84 ? 6.539 -4.638 -12.845 1.00 81.88 84 LEU A O 1
ATOM 626 N N . PRO A 1 85 ? 5.303 -3.714 -14.493 1.00 75.25 85 PRO A N 1
ATOM 627 C CA . PRO A 1 85 ? 6.325 -3.902 -15.514 1.00 75.25 85 PRO A CA 1
ATOM 628 C C . PRO A 1 85 ? 7.567 -3.074 -15.156 1.00 75.25 85 PRO A C 1
ATOM 630 O O . PRO A 1 85 ? 7.467 -1.883 -14.883 1.00 75.25 85 PRO A O 1
ATOM 633 N N . GLY A 1 86 ? 8.738 -3.714 -15.119 1.00 75.69 86 GLY A N 1
ATOM 634 C CA . GLY A 1 86 ? 10.001 -3.082 -14.711 1.00 75.69 86 GLY A CA 1
ATOM 635 C C . GLY A 1 86 ? 10.375 -3.269 -13.235 1.00 75.69 86 GLY A C 1
ATOM 636 O O . GLY A 1 86 ? 11.535 -3.071 -12.893 1.00 75.69 86 GLY A O 1
ATOM 637 N N . LEU A 1 87 ? 9.452 -3.744 -12.388 1.00 78.12 87 LEU A N 1
ATOM 638 C CA . LEU A 1 87 ? 9.706 -4.093 -10.980 1.00 78.12 87 LEU A CA 1
ATOM 639 C C . LEU A 1 87 ? 9.616 -5.611 -10.757 1.00 78.12 87 LEU A C 1
ATOM 641 O O . LEU A 1 87 ? 8.965 -6.106 -9.833 1.00 78.12 87 LEU A O 1
ATOM 645 N N . THR A 1 88 ? 10.251 -6.379 -11.644 1.00 75.88 88 THR A N 1
ATOM 646 C CA . THR A 1 88 ? 10.280 -7.844 -11.564 1.00 75.88 88 THR A CA 1
ATOM 647 C C . THR A 1 88 ? 10.936 -8.285 -10.256 1.00 75.88 88 THR A C 1
ATOM 649 O O . THR A 1 88 ? 12.098 -7.980 -10.008 1.00 75.88 88 THR A O 1
ATOM 652 N N . GLY A 1 89 ? 10.198 -9.027 -9.427 1.00 83.12 89 GLY A N 1
ATOM 653 C CA . GLY A 1 89 ? 10.646 -9.429 -8.086 1.00 83.12 89 GLY A CA 1
ATOM 654 C C . GLY A 1 89 ? 10.026 -8.618 -6.946 1.00 83.12 89 GLY A C 1
ATOM 655 O O . GLY A 1 89 ? 10.314 -8.903 -5.786 1.00 83.12 89 GLY A O 1
ATOM 656 N N . GLN A 1 90 ? 9.137 -7.673 -7.258 1.00 87.69 90 GLN A N 1
ATOM 657 C CA . GLN A 1 90 ? 8.370 -6.896 -6.290 1.00 87.69 90 GLN A CA 1
ATOM 658 C C . GLN A 1 90 ? 6.869 -7.009 -6.578 1.00 87.69 90 GLN A C 1
ATOM 660 O O . GLN A 1 90 ? 6.421 -6.980 -7.725 1.00 87.69 90 GLN A O 1
ATOM 665 N N . VAL A 1 91 ? 6.082 -7.144 -5.515 1.00 90.12 91 VAL A N 1
ATOM 666 C CA . VAL A 1 91 ? 4.620 -7.088 -5.558 1.00 90.12 91 VAL A CA 1
ATOM 667 C C . VAL A 1 91 ? 4.201 -5.782 -4.906 1.00 90.12 91 VAL A C 1
ATOM 669 O O . VAL A 1 91 ? 4.567 -5.522 -3.764 1.00 90.12 91 VAL A O 1
ATOM 672 N N . ASN A 1 92 ? 3.427 -4.973 -5.615 1.00 89.94 92 ASN A N 1
ATOM 673 C CA . ASN A 1 92 ? 2.929 -3.689 -5.139 1.00 89.94 92 ASN A CA 1
ATOM 674 C C . ASN A 1 92 ? 1.452 -3.812 -4.761 1.00 89.94 92 ASN A C 1
ATOM 676 O O . ASN A 1 92 ? 0.723 -4.619 -5.341 1.00 89.94 92 ASN A O 1
ATOM 680 N N . LEU A 1 93 ? 1.010 -3.016 -3.794 1.00 90.62 93 LEU A N 1
ATOM 681 C CA . LEU A 1 93 ? -0.395 -2.822 -3.463 1.00 90.62 93 LEU A CA 1
ATOM 682 C C . LEU A 1 93 ? -0.853 -1.494 -4.048 1.00 90.62 93 LEU A C 1
ATOM 684 O O . LEU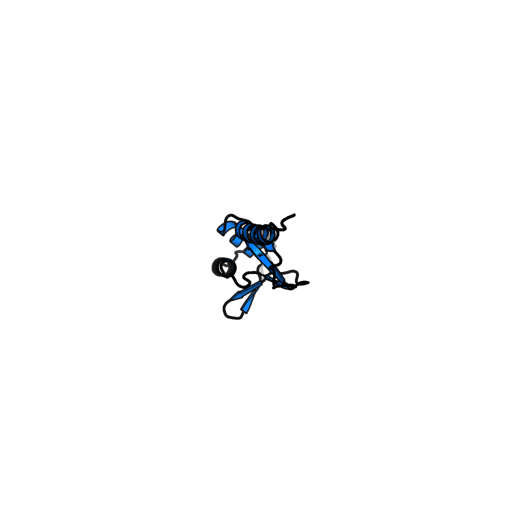 A 1 93 ? -0.336 -0.445 -3.680 1.00 90.62 93 LEU A O 1
ATOM 688 N N . LEU A 1 94 ? -1.850 -1.548 -4.927 1.00 89.62 94 LEU A N 1
ATOM 689 C CA . LEU A 1 94 ? -2.490 -0.364 -5.498 1.00 89.62 94 LEU A CA 1
ATOM 690 C C . LEU A 1 94 ? -4.005 -0.425 -5.283 1.00 89.62 94 LEU A C 1
ATOM 692 O O . LEU A 1 94 ? -4.553 -1.526 -5.178 1.00 89.62 94 LEU A O 1
ATOM 696 N N . PRO A 1 95 ? -4.707 0.721 -5.270 1.00 90.75 95 PRO A N 1
ATOM 697 C CA . PRO A 1 95 ? -6.164 0.729 -5.320 1.00 90.75 95 PRO A CA 1
ATOM 698 C C . PRO A 1 95 ? -6.658 -0.013 -6.569 1.00 90.75 95 PRO A C 1
ATOM 700 O O . PRO A 1 95 ? -6.057 0.107 -7.645 1.00 90.75 95 PRO A O 1
ATOM 703 N N . ALA A 1 96 ? -7.728 -0.798 -6.429 1.00 89.31 96 ALA A N 1
ATOM 704 C CA . ALA A 1 96 ? -8.270 -1.640 -7.496 1.00 89.31 96 ALA A CA 1
ATOM 705 C C . ALA A 1 96 ? -8.498 -0.881 -8.813 1.00 89.31 96 ALA A C 1
ATOM 707 O O . ALA A 1 96 ? -8.181 -1.401 -9.884 1.00 89.31 96 ALA A O 1
ATOM 708 N N . SER A 1 97 ? -8.970 0.363 -8.739 1.00 87.88 97 SER A N 1
ATOM 709 C CA . SER A 1 97 ? -9.206 1.227 -9.900 1.00 87.88 97 SER A CA 1
ATOM 710 C C . SER A 1 97 ? -7.917 1.503 -10.679 1.00 87.88 97 SER A C 1
ATOM 712 O O . SER A 1 97 ? -7.876 1.360 -11.903 1.00 87.88 97 SER A O 1
ATOM 714 N N . ARG A 1 98 ? -6.828 1.826 -9.968 1.00 85.81 98 ARG A N 1
ATOM 715 C CA . ARG A 1 98 ? -5.509 2.090 -10.562 1.00 85.81 98 ARG A CA 1
ATOM 716 C C . ARG A 1 98 ? -4.883 0.815 -11.119 1.00 85.81 98 ARG A C 1
ATOM 718 O O . ARG A 1 98 ? -4.352 0.820 -12.226 1.00 85.81 98 ARG A O 1
ATOM 725 N N . ALA A 1 99 ? -4.974 -0.283 -10.374 1.00 86.19 99 ALA A N 1
ATOM 726 C CA . ALA A 1 99 ? -4.475 -1.577 -10.825 1.00 86.19 99 ALA A CA 1
ATOM 727 C C . ALA A 1 99 ? -5.177 -2.046 -12.108 1.00 86.19 99 ALA A C 1
ATOM 729 O O . ALA A 1 99 ? -4.526 -2.581 -13.003 1.00 86.19 99 ALA A O 1
ATOM 730 N N . ASN A 1 100 ? -6.489 -1.816 -12.219 1.00 85.50 100 ASN A N 1
ATOM 731 C CA . ASN A 1 100 ? -7.245 -2.138 -13.422 1.00 85.50 100 ASN A CA 1
ATOM 732 C C . ASN A 1 100 ? -6.804 -1.275 -14.611 1.00 85.50 100 ASN A C 1
ATOM 734 O O . ASN A 1 100 ? -6.487 -1.822 -15.661 1.00 85.50 100 ASN A O 1
ATOM 738 N N . ALA A 1 101 ? -6.680 0.045 -14.418 1.00 84.62 101 ALA A N 1
ATOM 739 C CA . ALA A 1 101 ? -6.215 0.963 -15.459 1.00 84.62 101 ALA A CA 1
ATOM 740 C C . ALA A 1 101 ? -4.854 0.540 -16.048 1.00 84.62 101 ALA A C 1
ATOM 742 O O . ALA A 1 101 ? -4.685 0.524 -17.267 1.00 84.62 101 ALA A O 1
ATOM 743 N N . LEU A 1 102 ? -3.910 0.131 -15.192 1.00 81.38 102 LEU A N 1
ATOM 744 C CA . LEU A 1 102 ? -2.585 -0.351 -15.602 1.00 81.38 102 LEU A CA 1
ATOM 745 C C . LEU A 1 102 ? -2.635 -1.682 -16.365 1.00 81.38 102 LEU A C 1
ATOM 747 O O . LEU A 1 102 ? -1.862 -1.874 -17.306 1.00 81.38 102 LEU A O 1
ATOM 751 N N . ARG A 1 103 ? -3.544 -2.593 -15.991 1.00 79.25 103 ARG A N 1
ATOM 752 C CA . ARG A 1 103 ? -3.769 -3.841 -16.738 1.00 79.25 103 ARG A CA 1
ATOM 753 C C . ARG A 1 103 ? -4.310 -3.547 -18.134 1.00 79.25 103 ARG A C 1
ATOM 755 O O . ARG A 1 103 ? -3.674 -3.946 -19.103 1.00 79.25 103 ARG A O 1
ATOM 762 N N . THR A 1 104 ? -5.368 -2.741 -18.242 1.00 76.94 104 THR A N 1
ATOM 763 C CA . THR A 1 104 ? -5.931 -2.349 -19.545 1.00 76.94 104 THR A CA 1
ATOM 764 C C . THR A 1 104 ? -4.934 -1.594 -20.421 1.00 76.94 104 THR A C 1
ATOM 766 O O . THR A 1 104 ? -4.857 -1.865 -21.613 1.00 76.94 104 THR A O 1
ATOM 769 N N . ALA A 1 105 ? -4.113 -0.702 -19.855 1.00 72.00 105 ALA A N 1
ATOM 770 C CA . ALA A 1 105 ? -3.073 0.000 -20.612 1.00 72.00 105 ALA A CA 1
ATOM 771 C C . ALA A 1 105 ? -1.991 -0.950 -21.160 1.00 72.00 105 ALA A C 1
ATOM 773 O O . ALA A 1 105 ? -1.397 -0.680 -22.202 1.00 72.00 105 ALA A O 1
ATOM 774 N N . SER A 1 106 ? -1.742 -2.068 -20.473 1.00 62.78 106 SER A N 1
ATOM 775 C CA . SER A 1 106 ? -0.807 -3.101 -20.931 1.00 62.78 106 SER A CA 1
ATOM 776 C C . SER A 1 106 ? -1.404 -3.977 -22.042 1.00 62.78 106 SER A C 1
ATOM 778 O O . SER A 1 106 ? -0.665 -4.457 -22.899 1.00 62.78 106 SER A O 1
ATOM 780 N N . GLU A 1 107 ? -2.727 -4.173 -22.045 1.00 58.59 107 GLU A N 1
ATOM 781 C CA . GLU A 1 107 ? -3.459 -4.955 -23.054 1.00 58.59 107 GLU A CA 1
ATOM 782 C C . GLU A 1 107 ? -3.706 -4.161 -24.350 1.00 58.59 107 GLU A C 1
ATOM 784 O O . GLU A 1 107 ? -3.538 -4.703 -25.443 1.00 58.59 107 GLU A O 1
ATOM 789 N N . ASP A 1 108 ? -4.010 -2.861 -24.260 1.00 53.66 108 ASP A N 1
ATOM 790 C CA . ASP A 1 108 ? -4.247 -1.997 -25.432 1.00 53.66 108 ASP A CA 1
ATOM 791 C C . ASP A 1 108 ? -2.971 -1.799 -26.283 1.00 53.66 108 ASP A C 1
ATOM 793 O O . ASP A 1 108 ? -3.026 -1.593 -27.494 1.00 53.66 108 ASP A O 1
ATOM 797 N N . GLY A 1 109 ? -1.790 -1.985 -25.680 1.00 50.44 109 GLY A N 1
ATOM 798 C CA . GLY A 1 109 ? -0.501 -2.016 -26.380 1.00 50.44 109 GLY A CA 1
ATOM 799 C C . GLY A 1 109 ? -0.247 -3.268 -27.238 1.00 50.44 109 GLY A C 1
ATOM 800 O O . GLY A 1 109 ? 0.750 -3.306 -27.958 1.00 50.44 109 GLY A O 1
ATOM 801 N N . GLN A 1 110 ? -1.111 -4.292 -27.185 1.00 48.50 110 GLN A N 1
ATOM 802 C CA . GLN A 1 110 ? -1.003 -5.525 -27.989 1.00 48.50 110 GLN A CA 1
ATOM 803 C C . GLN A 1 110 ? -2.044 -5.620 -29.121 1.00 48.50 110 GLN A C 1
ATOM 805 O O . GLN A 1 110 ? -2.079 -6.610 -29.851 1.00 48.50 110 GLN A O 1
ATOM 810 N N . GLY A 1 111 ? -2.855 -4.579 -29.326 1.00 45.16 111 GLY A N 1
ATOM 811 C CA . GLY A 1 111 ? -3.956 -4.556 -30.291 1.00 45.16 111 GLY A CA 1
ATOM 812 C C . GLY A 1 111 ? -3.655 -3.878 -31.632 1.00 45.16 111 GLY A C 1
ATOM 813 O O . GLY A 1 111 ? -4.462 -3.076 -32.083 1.00 45.16 111 GLY A O 1
ATOM 814 N N . ALA A 1 112 ? -2.528 -4.165 -32.291 1.00 44.78 112 ALA A N 1
ATOM 815 C CA . ALA A 1 112 ? -2.338 -3.787 -33.700 1.00 44.78 112 ALA A CA 1
ATOM 816 C C . ALA A 1 112 ? -1.324 -4.696 -34.415 1.00 44.78 112 ALA A C 1
ATOM 818 O O . ALA A 1 112 ? -0.251 -4.255 -34.821 1.00 44.78 112 ALA A O 1
ATOM 819 N N . GLN A 1 113 ? -1.654 -5.977 -34.598 1.00 44.69 113 GLN A N 1
ATOM 820 C CA . GLN A 1 113 ? -1.062 -6.743 -35.697 1.00 44.69 113 GLN A CA 1
ATOM 821 C C . GLN A 1 113 ? -2.025 -6.674 -36.891 1.00 44.69 113 GLN A C 1
ATOM 823 O O . GLN A 1 113 ? -3.105 -7.260 -36.812 1.00 44.69 113 GLN A O 1
ATOM 828 N N . PRO A 1 114 ? -1.698 -5.939 -37.972 1.00 53.19 114 PRO A N 1
ATOM 829 C CA . PRO A 1 114 ? -2.443 -6.067 -39.212 1.00 53.19 114 PRO A CA 1
ATOM 830 C C . PRO A 1 114 ? -2.184 -7.463 -39.790 1.00 53.19 114 PRO A C 1
ATOM 832 O O . PRO A 1 114 ? -1.036 -7.911 -39.850 1.00 53.19 114 PRO A O 1
ATOM 835 N N . CYS A 1 115 ? -3.267 -8.143 -40.159 1.00 48.69 115 CYS A N 1
ATOM 836 C CA . CYS A 1 115 ? -3.240 -9.341 -40.992 1.00 48.69 115 CYS A CA 1
ATOM 837 C C . CYS A 1 115 ? -2.647 -9.036 -42.372 1.00 48.69 115 CYS A C 1
ATOM 839 O O . CYS A 1 115 ? -2.905 -7.919 -42.882 1.00 48.69 115 CYS A O 1
#

Foldseek 3Di:
DDDDDDDDPPPPPPPPDPPDPPDDDVVLLVVLLVLLVDPPARWKDFAPDPWIWGDDPNDTHTCDPVSQVSNCVVVVFHWDWDDAVVNPRMIGTHGPVVRVVRVVVVVVVVPDDDD

Organism: NCBI:txid545864

pLDDT: mean 76.37, std 17.24, range [40.91, 93.19]

Radius of gyration: 24.91 Å; chains: 1; bounding box: 28×24×114 Å

Secondary structure (DSSP, 8-state):
----PPP-------PPPP-------HHHHHHHHHHHH-SS--EEEETT-SSEEEEETTEEEEE-HHHHHHHHHHHTS-EEEEPPTT-TTEEEEEEHHHHHHHHHHHHHTT-----